Protein AF-A0A151HMC7-F1 (afdb_monomer)

Nearest PDB structures (foldseek):
  7asv-assembly1_A  TM=5.619E-01  e=3.827E-02  Homo sapiens
  5n35-assembly1_A  TM=7.012E-01  e=7.643E-01  Saccharolobus solfataricus
  5n41-assembly1_A  TM=7.072E-01  e=9.374E-01  Saccharolobus solfataricus
  8c0d-assembly1_A  TM=6.213E-01  e=6.670E-01  Homo sapiens
  8oj5-assembly1_A  TM=6.110E-01  e=4.800E+00  Homo sapiens

pLDDT: mean 76.35, std 14.86, range [43.0, 90.56]

Structure (mmCIF, N/CA/C/O backbone):
data_AF-A0A151HMC7-F1
#
_entry.id   AF-A0A151HMC7-F1
#
loop_
_atom_site.group_PDB
_atom_site.id
_atom_site.type_symbol
_atom_site.label_atom_id
_atom_site.labe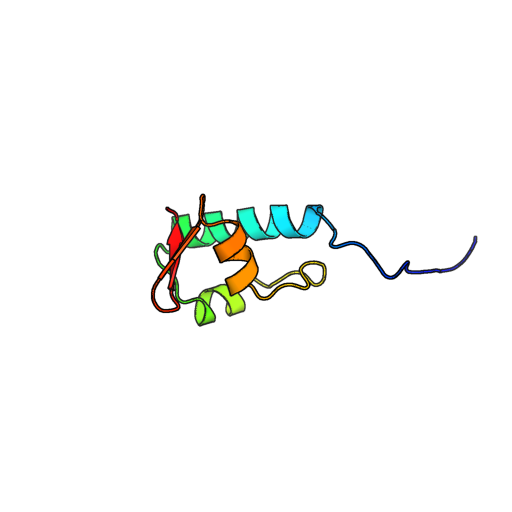l_alt_id
_atom_site.label_comp_id
_atom_site.label_asym_id
_atom_site.label_entity_id
_atom_site.label_seq_id
_atom_site.pdbx_PDB_ins_code
_atom_site.Cartn_x
_atom_site.Cartn_y
_atom_site.Cartn_z
_atom_site.occupancy
_atom_site.B_iso_or_equiv
_atom_site.auth_seq_id
_atom_site.auth_comp_id
_atom_site.auth_asym_id
_atom_site.auth_atom_id
_atom_site.pdbx_PDB_model_num
ATOM 1 N N . LYS A 1 1 ? 11.422 -0.010 -39.708 1.00 50.78 1 LYS A N 1
ATOM 2 C CA . LYS A 1 1 ? 10.339 -0.602 -38.883 1.00 50.78 1 LYS A CA 1
ATOM 3 C C . LYS A 1 1 ? 10.579 -2.107 -38.780 1.00 50.78 1 LYS A C 1
ATOM 5 O O . LYS A 1 1 ? 10.538 -2.759 -39.812 1.00 50.78 1 LYS A O 1
ATOM 10 N N . PRO A 1 2 ? 10.879 -2.626 -37.585 1.00 47.59 2 PRO A N 1
ATOM 11 C CA . PRO A 1 2 ? 10.281 -3.879 -37.107 1.00 47.59 2 PRO A CA 1
ATOM 12 C C . PRO A 1 2 ? 9.535 -3.560 -35.790 1.00 47.59 2 PRO A C 1
ATOM 14 O O . PRO A 1 2 ? 10.066 -2.849 -34.948 1.00 47.59 2 PRO A O 1
ATOM 17 N N . SER A 1 3 ? 8.226 -3.766 -35.627 1.00 49.62 3 SER A N 1
ATOM 18 C CA . SER A 1 3 ? 7.421 -5.003 -35.628 1.00 49.62 3 SER A CA 1
ATOM 19 C C . SER A 1 3 ? 7.775 -5.975 -34.493 1.00 49.62 3 SER A C 1
ATOM 21 O O . SER A 1 3 ? 8.550 -6.900 -34.673 1.00 49.62 3 SER A O 1
ATOM 23 N N . ALA A 1 4 ? 7.159 -5.689 -33.338 1.00 56.44 4 ALA A N 1
ATOM 24 C CA . ALA A 1 4 ? 6.578 -6.582 -32.329 1.00 56.44 4 ALA A CA 1
ATOM 25 C C . ALA A 1 4 ? 7.323 -7.859 -31.885 1.00 56.44 4 ALA A C 1
ATOM 27 O O . ALA A 1 4 ? 7.277 -8.891 -32.544 1.00 56.44 4 ALA A O 1
ATOM 28 N N . ALA A 1 5 ? 7.770 -7.823 -30.627 1.00 43.00 5 ALA A N 1
ATOM 29 C CA . ALA A 1 5 ? 7.610 -8.915 -29.667 1.00 43.00 5 ALA A CA 1
ATOM 30 C C . ALA A 1 5 ? 7.373 -8.290 -28.274 1.00 43.00 5 ALA A C 1
ATOM 32 O O . ALA A 1 5 ? 8.293 -7.665 -27.745 1.00 43.00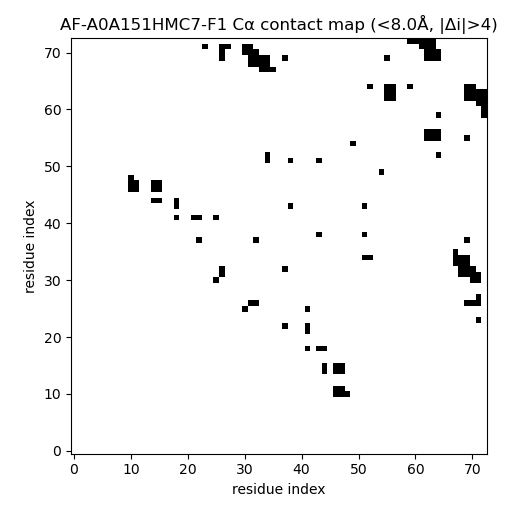 5 ALA A O 1
ATOM 33 N N . PRO A 1 6 ? 6.175 -8.366 -27.656 1.00 46.81 6 PRO A N 1
ATOM 34 C CA . PRO A 1 6 ? 6.046 -8.014 -26.250 1.00 46.81 6 PRO A CA 1
ATOM 35 C C . PRO A 1 6 ? 6.634 -9.171 -25.442 1.00 46.81 6 PRO A C 1
ATOM 37 O O . PRO A 1 6 ? 5.986 -10.196 -25.227 1.00 46.81 6 PRO A O 1
ATOM 40 N N . SER A 1 7 ? 7.899 -9.029 -25.052 1.00 46.16 7 SER A N 1
ATOM 41 C CA . SER A 1 7 ? 8.590 -9.965 -24.174 1.00 46.16 7 SER A CA 1
ATOM 42 C C . SER A 1 7 ? 7.776 -10.163 -22.900 1.00 46.16 7 SER A C 1
ATOM 44 O O . SER A 1 7 ? 7.648 -9.285 -22.049 1.00 46.16 7 SER A O 1
ATOM 46 N N . LYS A 1 8 ? 7.201 -11.353 -22.793 1.00 53.75 8 LYS A N 1
ATOM 47 C CA . LYS A 1 8 ? 6.599 -11.905 -21.591 1.00 53.75 8 LYS A CA 1
ATOM 48 C C . LYS A 1 8 ? 7.710 -12.040 -20.545 1.00 53.75 8 LYS A C 1
ATOM 50 O O . LYS A 1 8 ? 8.530 -12.942 -20.657 1.00 53.75 8 LYS A O 1
ATOM 55 N N . GLY A 1 9 ? 7.739 -11.157 -19.547 1.00 48.06 9 GLY A N 1
ATOM 56 C CA . GLY A 1 9 ? 8.541 -11.368 -18.338 1.00 48.06 9 GLY A CA 1
ATOM 57 C C . GLY A 1 9 ? 9.399 -10.188 -17.899 1.00 48.06 9 GLY A C 1
ATOM 58 O O . GLY A 1 9 ? 10.582 -10.136 -18.199 1.00 48.06 9 GLY A O 1
ATOM 59 N N . ALA A 1 10 ? 8.807 -9.290 -17.118 1.00 45.28 10 ALA A N 1
ATOM 60 C CA . ALA A 1 10 ? 9.389 -8.722 -15.901 1.00 45.28 10 ALA A CA 1
ATOM 61 C C . ALA A 1 10 ? 8.316 -7.818 -15.272 1.00 45.28 10 ALA A C 1
ATOM 63 O O . ALA A 1 10 ? 7.751 -6.993 -15.992 1.00 45.28 10 ALA A O 1
ATOM 64 N N . PRO A 1 11 ? 8.002 -7.930 -13.968 1.00 46.75 11 PRO A N 1
ATOM 65 C CA . PRO A 1 11 ? 7.227 -6.901 -13.286 1.00 46.75 11 PRO A CA 1
ATOM 66 C C . PRO A 1 11 ? 7.986 -5.583 -13.460 1.00 46.75 11 PRO A C 1
ATOM 68 O O . PRO A 1 11 ? 9.099 -5.435 -12.947 1.00 46.75 11 PRO A O 1
ATOM 71 N N . GLN A 1 12 ? 7.440 -4.655 -14.247 1.00 48.97 12 GLN A N 1
ATOM 72 C CA . GLN A 1 12 ? 8.034 -3.338 -14.437 1.00 48.97 12 GLN A CA 1
ATOM 73 C C . GLN A 1 12 ? 8.130 -2.676 -13.063 1.00 48.97 12 GLN A C 1
ATOM 75 O O . GLN A 1 12 ? 7.142 -2.255 -12.465 1.00 48.97 12 GLN A O 1
ATOM 80 N N . LYS A 1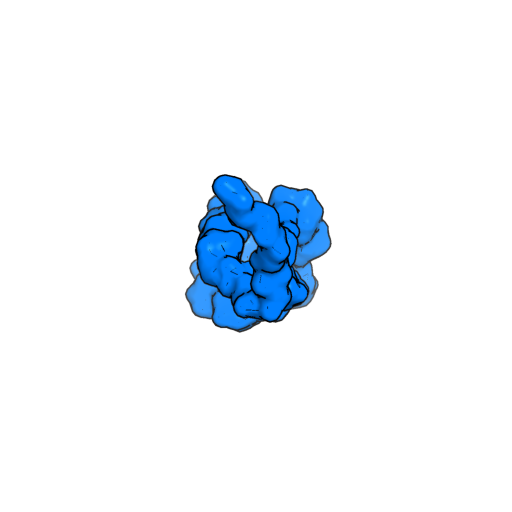 13 ? 9.354 -2.599 -12.542 1.00 50.19 13 LYS A N 1
ATOM 81 C CA . LYS A 1 13 ? 9.682 -2.014 -11.235 1.00 50.19 13 LYS A CA 1
ATOM 82 C C . LYS A 1 13 ? 9.185 -0.559 -11.106 1.00 50.19 13 LYS A C 1
ATOM 84 O O . LYS A 1 13 ? 8.980 -0.083 -9.993 1.00 50.19 13 LYS A O 1
ATOM 89 N N . GLY A 1 14 ? 8.940 0.117 -12.235 1.00 54.56 14 GLY A N 1
ATOM 90 C CA . GLY A 1 14 ? 8.358 1.461 -12.303 1.00 54.56 14 GLY A CA 1
ATOM 91 C C . GLY A 1 14 ? 6.898 1.541 -11.841 1.00 54.56 14 GLY A C 1
ATOM 92 O O . GLY A 1 14 ? 6.552 2.449 -11.088 1.00 54.56 14 GLY A O 1
ATOM 93 N N . ASP A 1 15 ? 6.059 0.565 -12.195 1.00 70.94 15 ASP A N 1
ATOM 94 C CA . ASP A 1 15 ? 4.643 0.545 -11.807 1.00 70.94 15 ASP A CA 1
ATOM 95 C C . ASP A 1 15 ? 4.461 0.305 -10.307 1.00 70.94 15 ASP A C 1
ATOM 97 O O . ASP A 1 15 ? 3.605 0.914 -9.671 1.00 70.94 15 ASP A O 1
ATOM 101 N N . ALA A 1 16 ? 5.306 -0.542 -9.718 1.00 74.62 16 ALA A N 1
ATOM 102 C CA . ALA A 1 16 ? 5.297 -0.827 -8.287 1.00 74.62 16 ALA A CA 1
ATOM 103 C C . ALA A 1 16 ? 5.629 0.413 -7.440 1.00 74.62 16 ALA A C 1
ATOM 105 O O . ALA A 1 16 ? 4.979 0.661 -6.424 1.00 74.62 16 ALA A O 1
ATOM 106 N N . ALA A 1 17 ? 6.622 1.205 -7.853 1.00 79.00 17 ALA A N 1
ATOM 107 C CA . ALA A 1 17 ? 7.011 2.421 -7.143 1.00 79.00 17 ALA A CA 1
ATOM 108 C C . ALA A 1 17 ? 5.933 3.512 -7.246 1.00 79.00 17 ALA A C 1
ATOM 110 O O . ALA A 1 17 ? 5.562 4.103 -6.231 1.00 79.00 17 ALA A O 1
ATOM 111 N N . ALA A 1 18 ? 5.373 3.728 -8.442 1.00 82.31 18 ALA A N 1
ATOM 112 C CA . ALA A 1 18 ? 4.263 4.660 -8.640 1.00 82.31 18 ALA A CA 1
ATOM 113 C C . ALA A 1 18 ? 3.018 4.233 -7.846 1.00 82.31 18 ALA A C 1
ATOM 115 O O . ALA A 1 18 ? 2.383 5.056 -7.18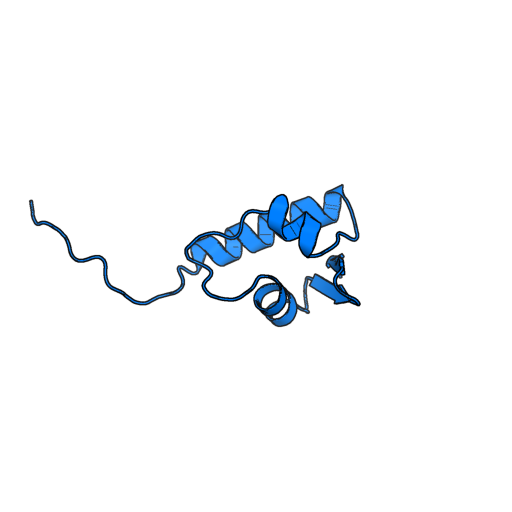6 1.00 82.31 18 ALA A O 1
ATOM 116 N N . TYR A 1 19 ? 2.715 2.931 -7.839 1.00 83.25 19 TYR A N 1
ATOM 117 C CA . TYR A 1 19 ? 1.620 2.365 -7.060 1.00 83.25 19 TYR A CA 1
ATOM 118 C C . TYR A 1 19 ? 1.833 2.552 -5.560 1.00 83.25 19 TYR A C 1
ATOM 120 O O . TYR A 1 19 ? 0.926 2.997 -4.862 1.00 83.25 19 TYR A O 1
ATOM 128 N N . LYS A 1 20 ? 3.048 2.292 -5.065 1.00 84.31 20 LYS A N 1
ATOM 129 C CA . LYS A 1 20 ? 3.426 2.554 -3.675 1.00 84.31 20 LYS A CA 1
ATOM 130 C C . LYS A 1 20 ? 3.223 4.025 -3.309 1.00 84.31 20 LYS A C 1
ATOM 132 O O . LYS A 1 20 ? 2.587 4.287 -2.296 1.00 84.31 20 LYS A O 1
ATOM 137 N N . SER A 1 21 ? 3.696 4.969 -4.124 1.00 87.62 21 SER A N 1
ATOM 138 C CA . SER A 1 21 ? 3.463 6.400 -3.875 1.00 87.62 21 SER A CA 1
ATOM 139 C C . SER A 1 21 ? 1.979 6.752 -3.843 1.00 87.62 21 SER A C 1
ATOM 141 O O . SER A 1 21 ? 1.553 7.465 -2.941 1.00 87.62 21 SER A O 1
ATOM 143 N N . ALA A 1 22 ? 1.177 6.220 -4.769 1.00 87.00 22 ALA A N 1
ATOM 144 C CA . ALA A 1 22 ? -0.264 6.463 -4.793 1.00 87.00 22 ALA A CA 1
ATOM 145 C C . ALA A 1 22 ? -0.976 5.887 -3.555 1.00 87.00 22 ALA A C 1
ATOM 147 O O . ALA A 1 22 ? -1.868 6.524 -3.000 1.00 87.00 22 ALA A O 1
ATOM 148 N N . LEU A 1 23 ? -0.557 4.705 -3.088 1.00 87.25 23 LEU A N 1
ATOM 149 C CA . LEU A 1 23 ? -1.043 4.105 -1.845 1.00 87.25 23 LEU A CA 1
ATOM 150 C C . LEU A 1 23 ? -0.670 4.965 -0.631 1.00 87.25 23 LEU A C 1
ATOM 152 O O . LEU A 1 23 ? -1.525 5.225 0.209 1.00 87.25 23 LEU A O 1
ATOM 156 N N . VAL A 1 24 ? 0.583 5.425 -0.544 1.00 89.00 24 VAL A N 1
ATOM 157 C CA . VAL A 1 24 ? 1.056 6.306 0.536 1.00 89.00 24 VAL A CA 1
ATOM 158 C C . VAL A 1 24 ? 0.274 7.616 0.543 1.00 89.00 24 VAL A C 1
ATOM 160 O O . VAL A 1 24 ? -0.245 7.985 1.588 1.00 89.00 24 VAL A O 1
ATOM 163 N N . ASP A 1 25 ? 0.137 8.298 -0.596 1.00 90.56 25 ASP A N 1
ATOM 164 C CA . ASP A 1 25 ? -0.616 9.556 -0.693 1.00 90.56 25 ASP A CA 1
ATOM 165 C C . ASP A 1 25 ? -2.075 9.371 -0.256 1.00 90.56 25 ASP A C 1
ATOM 167 O O . ASP A 1 25 ? -2.587 10.110 0.592 1.00 90.56 25 ASP A O 1
ATOM 171 N N . PHE A 1 26 ? -2.711 8.300 -0.740 1.00 88.69 26 PHE A N 1
ATOM 172 C CA . PHE A 1 26 ? -4.082 7.982 -0.376 1.00 88.69 26 PHE A CA 1
ATOM 173 C C . PHE A 1 26 ? -4.235 7.732 1.127 1.00 88.69 26 PHE A C 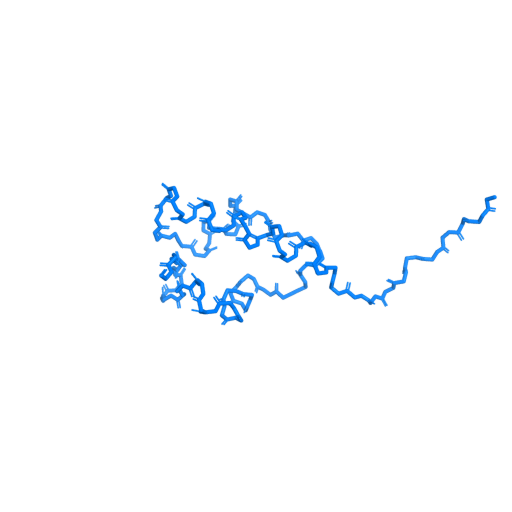1
ATOM 175 O O . PHE A 1 26 ? -5.125 8.308 1.756 1.00 88.69 26 PHE A O 1
ATOM 182 N N . LEU A 1 27 ? -3.366 6.907 1.715 1.00 88.81 27 LEU A N 1
ATOM 183 C CA . LEU A 1 27 ? -3.381 6.594 3.146 1.00 88.81 27 LEU A CA 1
ATOM 184 C C . LEU A 1 27 ? -3.005 7.801 4.006 1.00 88.81 27 LEU A C 1
ATOM 186 O O . LEU A 1 27 ? -3.498 7.932 5.118 1.00 88.81 27 LEU A O 1
ATOM 190 N N . LYS A 1 28 ? -2.170 8.713 3.510 1.00 89.25 28 LYS A N 1
ATOM 191 C CA . LYS A 1 28 ? -1.801 9.937 4.228 1.00 89.25 28 LYS A CA 1
ATOM 192 C C . LYS A 1 28 ? -2.970 10.924 4.286 1.00 89.25 28 LYS A C 1
ATOM 194 O O . LYS A 1 28 ? -3.116 11.639 5.271 1.00 89.25 28 LYS A O 1
ATOM 199 N N . LYS A 1 29 ? -3.823 10.932 3.254 1.00 89.75 29 LYS A N 1
ATOM 200 C CA . LYS A 1 29 ? -5.000 11.808 3.153 1.00 89.75 29 LYS A CA 1
ATOM 201 C C . LYS A 1 29 ? -6.269 11.221 3.782 1.00 89.75 29 LYS A C 1
ATOM 203 O O . LYS A 1 29 ? -7.069 11.969 4.330 1.00 89.75 29 LYS A O 1
ATOM 208 N N . ASN A 1 30 ? -6.459 9.903 3.698 1.00 87.94 30 ASN A N 1
ATOM 209 C CA . ASN A 1 30 ? -7.658 9.206 4.191 1.00 87.94 30 ASN A CA 1
ATOM 210 C C . ASN A 1 30 ? -7.416 8.453 5.509 1.00 87.94 30 ASN A C 1
ATOM 212 O O . ASN A 1 30 ? -8.367 8.075 6.187 1.00 87.94 30 ASN A O 1
ATOM 216 N N . GLY A 1 31 ? -6.158 8.211 5.876 1.00 87.00 31 GLY A N 1
ATOM 217 C CA . GLY A 1 31 ? -5.790 7.354 6.996 1.00 87.00 31 GLY A CA 1
ATOM 218 C C . GLY A 1 31 ? -5.951 5.867 6.676 1.00 87.00 31 GLY A C 1
ATOM 219 O O . GLY A 1 31 ? -5.773 5.403 5.545 1.00 87.00 31 GLY A O 1
ATOM 220 N N . LYS A 1 32 ? -6.301 5.104 7.712 1.00 88.62 32 LYS A N 1
ATOM 221 C CA . LYS A 1 32 ? -6.562 3.660 7.641 1.00 88.62 32 LYS A CA 1
ATOM 222 C C . LYS A 1 32 ? -7.728 3.382 6.693 1.00 88.62 32 LYS A C 1
ATOM 224 O O . LYS A 1 32 ? -8.855 3.798 6.937 1.00 88.62 32 LYS A O 1
ATOM 229 N N . THR A 1 33 ? -7.444 2.664 5.614 1.00 90.00 33 THR A N 1
ATOM 230 C CA . THR A 1 33 ? -8.374 2.415 4.513 1.00 90.00 33 THR A CA 1
ATOM 231 C C . THR A 1 33 ? -8.542 0.911 4.284 1.00 90.00 33 THR A C 1
ATOM 233 O O . THR A 1 33 ? -7.543 0.202 4.165 1.00 90.00 33 THR A O 1
ATOM 236 N N . PRO A 1 34 ? -9.775 0.390 4.155 1.00 89.56 34 PRO A N 1
ATOM 237 C CA . PRO A 1 34 ? -10.010 -1.014 3.819 1.00 89.56 34 PRO A CA 1
ATOM 238 C C . PRO A 1 34 ? -9.328 -1.403 2.504 1.00 89.56 34 PRO A C 1
ATOM 240 O O . PRO A 1 34 ? -9.422 -0.659 1.531 1.00 89.56 34 PRO A O 1
ATOM 243 N N . LEU A 1 35 ? -8.724 -2.591 2.415 1.00 83.94 35 LEU A N 1
ATOM 244 C CA . LEU A 1 35 ? -8.125 -3.104 1.172 1.00 83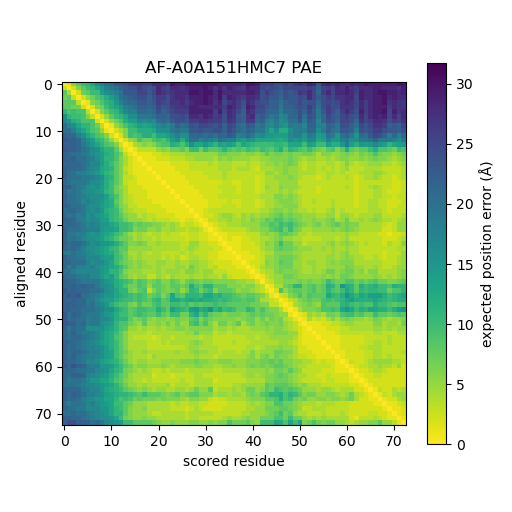.94 35 LEU A CA 1
ATOM 245 C C . LEU A 1 35 ? -9.133 -3.110 0.010 1.00 83.94 35 LEU A C 1
ATOM 247 O O . LEU A 1 35 ? -8.758 -2.868 -1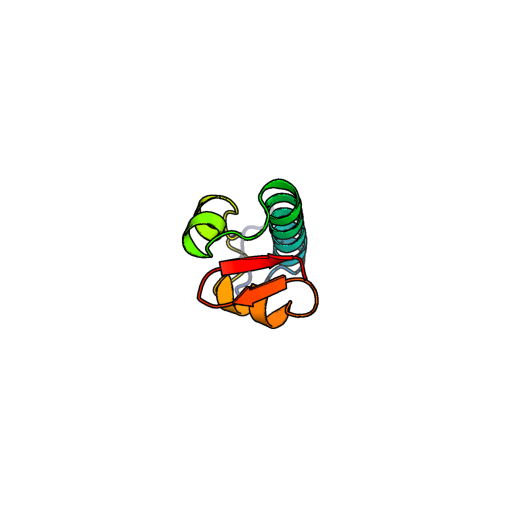.134 1.00 83.94 35 LEU A O 1
ATOM 251 N N . ALA A 1 36 ? -10.414 -3.347 0.297 1.00 83.75 36 ALA A N 1
ATOM 252 C CA . ALA A 1 36 ? -11.481 -3.291 -0.699 1.00 83.75 36 ALA A CA 1
ATOM 253 C C . ALA A 1 36 ? -11.671 -1.876 -1.277 1.00 83.75 36 ALA A C 1
ATOM 255 O O . ALA A 1 36 ? -11.790 -1.710 -2.490 1.00 83.75 36 ALA A O 1
ATOM 256 N N . THR A 1 37 ? -11.668 -0.849 -0.425 1.00 86.38 37 THR A N 1
ATOM 257 C CA . THR A 1 37 ? -11.774 0.559 -0.841 1.00 86.38 37 THR A CA 1
ATOM 258 C C . THR A 1 37 ? -10.488 1.022 -1.516 1.00 86.38 37 THR A C 1
ATOM 260 O O . THR A 1 37 ? -10.526 1.679 -2.553 1.00 86.38 37 THR A O 1
ATOM 263 N N . LEU A 1 38 ? -9.342 0.630 -0.963 1.00 85.00 38 LEU A N 1
ATOM 264 C CA . LEU A 1 38 ? -8.023 0.984 -1.465 1.00 85.00 38 LEU A CA 1
ATOM 265 C C . LEU A 1 38 ? -7.781 0.377 -2.856 1.00 85.00 38 LEU A C 1
ATOM 267 O O . LEU A 1 38 ? -7.290 1.076 -3.725 1.00 85.00 38 LEU A O 1
ATOM 271 N N . GLY A 1 39 ? -8.206 -0.864 -3.117 1.00 80.19 39 GLY A N 1
ATOM 272 C CA . GLY A 1 39 ? -8.106 -1.482 -4.446 1.00 80.19 39 GLY A CA 1
ATOM 273 C C . GLY A 1 39 ? -9.071 -0.901 -5.489 1.00 80.19 39 GLY A C 1
ATOM 274 O O . GLY A 1 39 ? -8.790 -0.962 -6.685 1.00 80.19 39 GLY A O 1
ATOM 275 N N . GLN A 1 40 ? -10.189 -0.311 -5.050 1.00 83.31 40 GLN A N 1
ATOM 276 C CA . GLN A 1 40 ? -11.108 0.428 -5.923 1.00 83.31 40 GLN A CA 1
ATOM 277 C C . GLN A 1 40 ? -10.597 1.835 -6.240 1.00 83.31 40 GLN A C 1
ATOM 279 O O . GLN A 1 40 ? -10.767 2.308 -7.362 1.00 83.31 40 GLN A O 1
ATOM 284 N N . LYS A 1 41 ? -9.976 2.510 -5.265 1.00 83.50 41 LYS A N 1
ATOM 285 C CA . LYS A 1 41 ? -9.497 3.886 -5.432 1.00 83.50 41 LYS A CA 1
ATOM 286 C C . LYS A 1 41 ? -8.092 3.961 -6.022 1.00 83.50 41 LYS A C 1
ATOM 288 O O . LYS A 1 41 ? -7.839 4.760 -6.917 1.00 83.50 41 LYS A O 1
ATOM 293 N N . VAL A 1 42 ? -7.189 3.118 -5.533 1.00 83.25 42 VAL A N 1
ATOM 294 C CA . VAL A 1 42 ? -5.812 2.991 -6.006 1.00 83.25 42 VAL A CA 1
ATOM 295 C C . VAL A 1 42 ? -5.755 1.803 -6.957 1.00 83.25 42 VAL A C 1
ATOM 2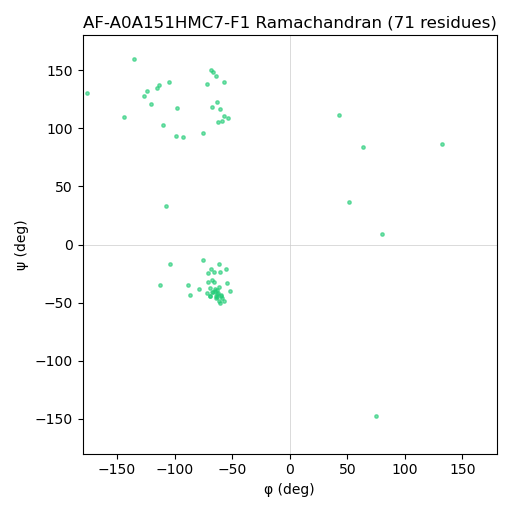97 O O . VAL A 1 42 ? -5.613 0.640 -6.567 1.00 83.25 42 VAL A O 1
ATOM 300 N N . LYS A 1 43 ? -5.918 2.117 -8.242 1.00 74.75 43 LYS A N 1
ATOM 301 C CA . LYS A 1 43 ? -5.994 1.128 -9.315 1.00 74.75 43 LYS A CA 1
ATOM 302 C C . LYS A 1 43 ? -4.671 0.370 -9.401 1.00 74.75 43 LYS A C 1
ATOM 304 O O . LYS A 1 43 ? -3.617 0.976 -9.580 1.00 74.75 43 LYS A O 1
ATOM 309 N N . LYS A 1 44 ? -4.728 -0.956 -9.267 1.00 71.94 44 LYS A N 1
ATOM 310 C CA . LYS A 1 44 ? -3.540 -1.804 -9.380 1.00 71.94 44 LYS A CA 1
ATOM 311 C C . LYS A 1 44 ? -3.033 -1.761 -10.830 1.00 71.94 44 LYS A C 1
ATOM 313 O O . LYS A 1 44 ? -3.795 -2.149 -11.720 1.00 71.94 44 LYS A O 1
ATOM 318 N N . PRO A 1 45 ? -1.803 -1.288 -11.096 1.00 68.38 45 PRO A N 1
ATOM 319 C CA . PRO A 1 45 ? -1.281 -1.259 -12.454 1.00 68.38 45 PRO A CA 1
ATOM 320 C C . PRO A 1 45 ? -1.079 -2.683 -12.980 1.00 68.38 45 PRO A C 1
ATOM 322 O O . PRO A 1 45 ? -0.773 -3.605 -12.219 1.00 68.38 45 PRO A O 1
ATOM 325 N N . ALA A 1 46 ? -1.253 -2.863 -14.292 1.00 63.78 46 ALA A N 1
ATOM 326 C CA . ALA A 1 46 ? -1.186 -4.170 -14.951 1.00 63.78 46 ALA A CA 1
ATOM 327 C C . ALA A 1 46 ? 0.186 -4.857 -14.794 1.00 63.78 46 ALA A C 1
ATOM 329 O O . ALA A 1 46 ? 0.259 -6.082 -14.837 1.00 63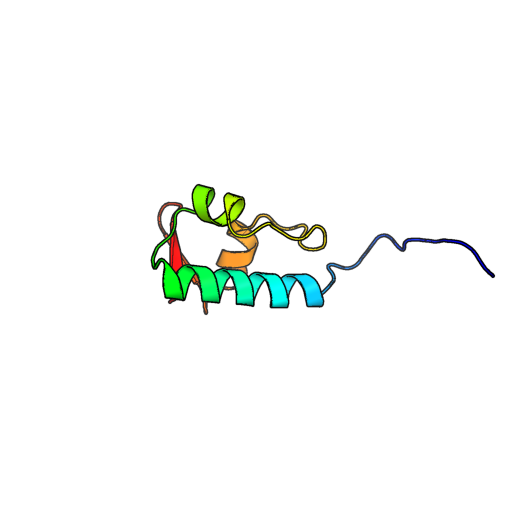.78 46 ALA A O 1
ATOM 330 N N . GLY A 1 47 ? 1.251 -4.081 -14.554 1.00 62.91 47 GLY A N 1
ATOM 331 C CA . GLY A 1 47 ? 2.602 -4.585 -14.288 1.00 62.91 47 GLY A CA 1
ATOM 332 C C . GLY A 1 47 ? 2.808 -5.179 -12.889 1.00 62.91 47 GLY A C 1
ATOM 333 O O . GLY A 1 47 ? 3.797 -5.875 -12.662 1.00 62.91 47 GLY A O 1
ATOM 334 N N . VAL A 1 48 ? 1.883 -4.953 -11.947 1.00 65.88 48 VAL A N 1
ATOM 335 C CA . VAL A 1 48 ? 1.920 -5.579 -10.619 1.00 65.88 48 VAL A CA 1
ATOM 336 C C . VAL A 1 48 ? 1.096 -6.862 -10.676 1.00 65.88 48 VAL A C 1
ATOM 338 O O . VAL A 1 48 ? -0.117 -6.858 -10.467 1.00 65.88 48 VAL A O 1
ATOM 341 N N . SER A 1 49 ? 1.752 -7.987 -10.965 1.00 63.06 49 SER A N 1
ATOM 342 C CA . SER A 1 49 ? 1.093 -9.302 -11.001 1.00 63.06 49 SER A CA 1
ATOM 343 C C . SER A 1 49 ? 0.582 -9.739 -9.626 1.00 63.06 49 SER A C 1
ATOM 345 O O . SER A 1 49 ? -0.475 -10.362 -9.524 1.00 63.06 49 SER A O 1
ATOM 347 N N . GLU A 1 50 ? 1.268 -9.355 -8.549 1.00 71.31 50 GLU A N 1
ATOM 348 C CA . GLU A 1 50 ? 0.900 -9.731 -7.182 1.00 71.31 50 GLU A CA 1
ATOM 349 C C . GLU A 1 50 ? -0.404 -9.074 -6.719 1.00 71.31 50 GLU A C 1
ATOM 351 O O . GLU A 1 50 ? -0.773 -7.976 -7.149 1.00 71.31 50 GLU A O 1
ATOM 356 N N . LYS A 1 51 ? -1.147 -9.743 -5.831 1.00 76.56 51 LYS A N 1
ATOM 357 C CA . LYS A 1 51 ? -2.322 -9.124 -5.203 1.00 76.56 51 LYS A CA 1
ATOM 358 C C . LYS A 1 51 ? -1.879 -7.941 -4.345 1.00 76.56 51 LYS A C 1
ATOM 360 O O . LYS A 1 51 ? -0.846 -8.001 -3.688 1.00 76.56 51 LYS A O 1
ATOM 365 N N . MET A 1 52 ? -2.696 -6.891 -4.284 1.00 77.81 52 MET A N 1
ATOM 366 C CA . MET A 1 52 ? -2.398 -5.695 -3.483 1.00 77.81 52 MET A CA 1
ATOM 367 C C . MET A 1 52 ? -2.047 -6.045 -2.027 1.00 77.81 52 MET A C 1
ATOM 369 O O . MET A 1 52 ? -1.097 -5.505 -1.479 1.00 77.81 52 MET A O 1
ATOM 373 N N . ALA A 1 53 ? -2.746 -7.016 -1.430 1.00 79.06 53 ALA A N 1
ATOM 374 C CA . ALA A 1 53 ? -2.437 -7.509 -0.089 1.00 79.06 53 ALA A CA 1
ATOM 375 C C . ALA A 1 53 ? -1.026 -8.126 0.027 1.00 79.06 53 ALA A C 1
ATOM 377 O O . ALA A 1 53 ? -0.378 -7.938 1.050 1.00 79.06 53 ALA A O 1
ATOM 378 N N . GLN A 1 54 ? -0.537 -8.834 -1.000 1.00 84.44 54 GLN A N 1
ATOM 379 C CA . GLN A 1 54 ? 0.848 -9.326 -1.042 1.00 84.44 54 GLN A CA 1
ATOM 380 C C . GLN A 1 54 ? 1.832 -8.172 -1.202 1.00 84.44 54 GLN A C 1
ATOM 382 O O . GLN A 1 54 ? 2.798 -8.111 -0.456 1.00 84.44 54 GLN A O 1
ATOM 387 N N . PHE A 1 55 ? 1.552 -7.221 -2.097 1.00 84.62 55 PHE A N 1
ATOM 388 C CA . PHE A 1 55 ? 2.419 -6.062 -2.312 1.00 84.62 55 PHE A CA 1
ATOM 389 C C . PHE A 1 55 ? 2.591 -5.221 -1.041 1.00 84.62 55 PHE A C 1
ATOM 391 O O . PHE A 1 55 ? 3.701 -4.826 -0.687 1.00 84.62 55 PHE A O 1
ATOM 398 N N . LEU A 1 56 ? 1.494 -4.974 -0.327 1.00 85.81 56 LEU A N 1
ATOM 399 C CA . LEU A 1 56 ? 1.505 -4.238 0.931 1.00 85.81 56 LEU A CA 1
ATOM 400 C C . LEU A 1 56 ? 2.223 -5.020 2.037 1.00 85.81 56 LEU A C 1
ATOM 402 O O . LEU A 1 56 ? 3.025 -4.431 2.751 1.00 85.81 56 LEU A O 1
ATOM 406 N N . LYS A 1 57 ? 2.020 -6.344 2.130 1.00 83.62 57 LYS A N 1
ATOM 407 C CA . LYS A 1 57 ? 2.778 -7.211 3.052 1.00 83.62 57 LYS A CA 1
ATOM 408 C C . LYS A 1 57 ? 4.275 -7.240 2.734 1.00 83.62 57 LYS A C 1
ATOM 410 O O . LYS A 1 57 ? 5.086 -7.190 3.649 1.00 83.62 57 LYS A O 1
ATOM 415 N N . ALA A 1 58 ? 4.653 -7.262 1.457 1.00 85.25 58 ALA A N 1
ATOM 416 C CA . ALA A 1 58 ? 6.048 -7.151 1.027 1.00 85.25 58 ALA A CA 1
ATOM 417 C C . ALA A 1 58 ? 6.649 -5.772 1.361 1.00 85.25 58 ALA A C 1
ATOM 419 O O . ALA A 1 58 ? 7.858 -5.635 1.510 1.00 85.25 58 ALA A O 1
ATOM 420 N N . ASN A 1 59 ? 5.800 -4.753 1.518 1.00 86.50 59 ASN A N 1
ATOM 421 C CA . ASN A 1 59 ? 6.160 -3.402 1.933 1.00 86.50 59 ASN A CA 1
ATOM 422 C C . ASN A 1 59 ? 5.703 -3.099 3.375 1.00 86.50 59 ASN A C 1
ATOM 424 O O . ASN A 1 59 ? 5.384 -1.948 3.681 1.00 86.50 59 ASN A O 1
ATOM 428 N N . ALA A 1 60 ? 5.695 -4.100 4.266 1.00 84.38 60 ALA A N 1
ATOM 429 C CA . ALA A 1 60 ? 5.225 -3.950 5.649 1.00 84.38 60 ALA A CA 1
ATOM 430 C C . ALA A 1 60 ? 6.029 -2.932 6.486 1.00 84.38 60 ALA A C 1
ATOM 432 O O . ALA A 1 60 ? 5.568 -2.450 7.517 1.00 84.38 60 ALA A O 1
ATOM 433 N N . SER A 1 61 ? 7.232 -2.560 6.036 1.00 86.38 61 SER A N 1
ATOM 434 C CA . SER A 1 61 ? 8.015 -1.469 6.631 1.00 86.38 61 SER A CA 1
ATOM 435 C C . SER A 1 61 ? 7.393 -0.086 6.406 1.00 86.38 61 SER A C 1
ATOM 437 O O . SER A 1 61 ? 7.725 0.848 7.122 1.00 86.38 61 SER A O 1
ATOM 439 N N . THR A 1 62 ? 6.532 0.065 5.394 1.00 86.31 62 THR A N 1
ATOM 440 C CA . THR A 1 62 ? 5.848 1.326 5.059 1.00 86.31 62 THR A CA 1
ATOM 441 C C . THR A 1 62 ? 4.342 1.238 5.299 1.00 86.31 62 THR A C 1
ATOM 443 O O . THR A 1 62 ? 3.721 2.227 5.677 1.00 86.31 62 THR A O 1
ATOM 446 N N . PHE A 1 63 ? 3.747 0.069 5.066 1.00 89.44 63 PHE A N 1
ATOM 447 C CA . PHE A 1 63 ? 2.310 -0.140 5.192 1.00 89.44 63 PHE A CA 1
ATOM 448 C C . PHE A 1 63 ? 1.993 -1.131 6.303 1.00 89.44 63 PHE A C 1
ATOM 450 O O . PHE A 1 63 ? 2.565 -2.213 6.354 1.00 89.44 63 PHE A O 1
ATOM 457 N N . ASP A 1 64 ? 1.019 -0.804 7.139 1.00 89.56 64 ASP A N 1
ATOM 458 C CA . ASP A 1 64 ? 0.446 -1.737 8.101 1.00 89.56 64 ASP A CA 1
ATOM 459 C C . ASP A 1 64 ? -0.845 -2.325 7.530 1.00 89.56 64 ASP A C 1
ATOM 461 O O . ASP A 1 64 ? -1.793 -1.589 7.256 1.00 89.56 64 ASP A O 1
ATOM 465 N N . VAL A 1 65 ? -0.883 -3.641 7.312 1.00 87.94 65 VAL A N 1
ATOM 466 C CA . VAL A 1 65 ? -2.092 -4.334 6.850 1.00 87.94 65 VAL A CA 1
ATOM 467 C C . VAL A 1 65 ? -2.634 -5.206 7.969 1.00 87.94 65 VAL A C 1
ATOM 469 O O . VAL A 1 65 ? -2.144 -6.311 8.193 1.00 87.94 65 VAL A O 1
ATOM 472 N N . SER A 1 66 ? -3.697 -4.730 8.608 1.00 84.75 66 SER A N 1
ATOM 473 C CA . SER A 1 66 ? -4.336 -5.371 9.754 1.00 84.75 66 SER A CA 1
ATOM 474 C C . SER A 1 66 ? -5.827 -5.566 9.494 1.00 84.75 66 SER A C 1
ATOM 476 O O . SER A 1 66 ? -6.535 -4.639 9.109 1.00 84.75 66 SER A O 1
ATOM 478 N N . ASN A 1 67 ? -6.315 -6.794 9.680 1.00 84.19 67 ASN A N 1
ATOM 479 C CA . ASN A 1 67 ? -7.734 -7.158 9.572 1.00 84.19 67 ASN A CA 1
ATOM 480 C C . ASN A 1 67 ? -8.436 -6.708 8.267 1.00 84.19 67 ASN A C 1
ATOM 482 O O . ASN A 1 67 ? -9.589 -6.287 8.269 1.00 84.19 67 ASN A O 1
ATOM 486 N N . GLY A 1 68 ? -7.724 -6.751 7.135 1.00 83.50 68 GLY A N 1
ATOM 487 C CA . GLY A 1 68 ? -8.261 -6.317 5.840 1.00 83.50 68 GLY A CA 1
ATOM 488 C C . GLY A 1 68 ? -8.253 -4.799 5.614 1.00 83.50 68 GLY A C 1
ATOM 489 O O . GLY A 1 68 ? -8.795 -4.331 4.614 1.00 83.50 68 GLY A O 1
ATOM 490 N N . VAL A 1 69 ? -7.614 -4.034 6.499 1.00 87.12 69 VAL A N 1
ATOM 491 C CA . VAL A 1 69 ? -7.408 -2.584 6.409 1.00 87.12 69 VAL A CA 1
ATOM 492 C C . VAL A 1 69 ? -5.920 -2.307 6.230 1.00 87.12 69 VAL A C 1
ATOM 494 O O . VAL A 1 69 ? -5.086 -2.948 6.858 1.00 87.12 69 VAL A O 1
ATOM 497 N N . CYS A 1 70 ? -5.587 -1.377 5.344 1.00 88.44 70 CYS A N 1
ATOM 498 C CA . CYS A 1 70 ? -4.236 -0.881 5.135 1.00 88.44 70 CYS A CA 1
ATOM 499 C C . CYS A 1 70 ? -4.088 0.508 5.762 1.00 88.44 70 CYS A C 1
ATOM 501 O O . CYS A 1 70 ? -4.968 1.353 5.617 1.00 88.44 70 CYS A O 1
ATOM 503 N N . SER A 1 71 ? -2.953 0.761 6.397 1.00 89.56 71 SER A N 1
ATOM 504 C CA . SER A 1 71 ? -2.575 2.031 7.020 1.00 89.56 71 SER A CA 1
ATOM 505 C C . SER A 1 71 ? -1.134 2.366 6.651 1.00 89.56 71 SER A C 1
ATOM 507 O O . SER A 1 71 ? -0.370 1.479 6.273 1.00 89.56 71 SER A O 1
ATOM 509 N N . LEU A 1 72 ? -0.746 3.633 6.769 1.00 90.00 72 LEU A N 1
ATOM 510 C CA . LEU A 1 72 ? 0.672 3.979 6.872 1.00 90.00 72 LEU A CA 1
ATOM 511 C C . LEU A 1 72 ? 1.181 3.557 8.250 1.00 90.00 72 LEU A C 1
ATOM 513 O O . LEU A 1 72 ? 0.458 3.716 9.237 1.00 90.00 72 LEU A O 1
ATOM 517 N N . LYS A 1 73 ? 2.383 2.983 8.279 1.00 83.19 73 LYS A N 1
ATOM 518 C CA . LYS A 1 73 ? 3.094 2.683 9.519 1.00 83.19 73 LYS A CA 1
ATOM 519 C C . LYS A 1 73 ? 3.773 3.930 10.078 1.00 83.19 73 LYS A C 1
ATOM 521 O O . LYS A 1 73 ? 4.161 4.796 9.259 1.00 83.19 73 LYS A O 1
#

Sequence (73 aa):
KPSAAPSKGAPQKGDAAAYKSALVDFLKKNGKTPLATLGQKVKKPAGVSEKMAQFLKANASTFDVSNGVCSLK

Organism: NCBI:txid1130821

Solvent-accessible surface area (backbone atoms only — not comparable to full-atom values): 4467 Å² total; per-residue (Å²): 139,85,85,86,78,88,79,86,82,71,68,46,68,66,48,52,52,55,47,49,51,51,50,49,53,50,24,73,75,68,36,74,38,43,47,72,57,43,53,70,71,49,67,79,50,88,45,52,82,65,54,68,71,54,54,41,58,77,36,47,90,52,27,39,76,55,99,66,26,36,25,68,100

Foldseek 3Di:
DDDDDPDPDDLPPVQLVVLVVVLLVCCVVPPKAALVVCCVVSPRDPSPPDDPVVSQVVVVVQWDQDPRIIGGD

Mean predicted aligned error: 9.3 Å

Radius of gyration: 14.24 Å; Cα contacts (8 Å, |Δi|>4): 73; chains: 1; bounding box: 22×24×49 Å

Secondary structure (DSSP, 8-state):
------------HHHHHHHHHHHHHHHHHH-SEEHHHHHHHSPPPTT--S-HHHHHHHTTTTEEEETTEEEE-